Protein AF-U4QP88-F1 (afdb_monomer_lite)

Structure (mmCIF, N/CA/C/O backbone):
data_AF-U4QP88-F1
#
_entry.id   AF-U4QP88-F1
#
loop_
_atom_site.group_PDB
_atom_site.id
_atom_site.type_symbol
_atom_site.label_atom_id
_atom_site.label_alt_id
_atom_site.label_comp_id
_atom_site.label_asym_id
_atom_site.label_entity_id
_atom_site.label_seq_id
_atom_site.pdbx_PDB_ins_code
_atom_site.Cartn_x
_atom_site.Cartn_y
_atom_site.Cartn_z
_atom_site.occupancy
_atom_site.B_iso_or_equiv
_atom_site.auth_seq_id
_atom_site.auth_comp_id
_atom_site.auth_asym_id
_atom_site.auth_atom_id
_atom_site.pdbx_PDB_model_num
ATOM 1 N N . MET A 1 1 ? 24.314 7.559 -10.316 1.00 40.22 1 MET A N 1
ATOM 2 C CA . MET A 1 1 ? 22.876 7.275 -10.114 1.00 40.22 1 MET A CA 1
ATOM 3 C C . MET A 1 1 ? 22.693 6.923 -8.648 1.00 40.22 1 MET A C 1
ATOM 5 O O . MET A 1 1 ? 23.458 6.079 -8.193 1.00 40.22 1 MET A O 1
ATOM 9 N N . PRO A 1 2 ? 21.808 7.584 -7.883 1.00 53.19 2 PRO A N 1
ATOM 10 C CA . PRO A 1 2 ? 21.588 7.199 -6.493 1.00 53.19 2 PRO A CA 1
ATOM 11 C C . PRO A 1 2 ? 21.081 5.755 -6.448 1.00 53.19 2 PRO A C 1
ATOM 13 O O . PRO A 1 2 ? 20.187 5.377 -7.207 1.00 53.19 2 PRO A O 1
ATOM 16 N N . VAL A 1 3 ? 21.699 4.943 -5.595 1.00 57.94 3 VAL A N 1
ATOM 17 C CA . VAL A 1 3 ? 21.273 3.566 -5.345 1.00 57.94 3 VAL A CA 1
ATOM 18 C C . VAL A 1 3 ? 19.970 3.657 -4.558 1.00 57.94 3 VAL A C 1
ATOM 20 O O . VAL A 1 3 ? 19.948 4.234 -3.472 1.00 57.94 3 VAL A O 1
ATOM 23 N N . LEU A 1 4 ? 18.870 3.158 -5.123 1.00 61.69 4 LEU A N 1
ATOM 24 C CA . LEU A 1 4 ? 17.607 3.089 -4.395 1.00 61.69 4 LEU A CA 1
ATOM 25 C C . LEU A 1 4 ? 17.790 2.135 -3.203 1.00 61.69 4 LEU A C 1
ATOM 27 O O . LEU A 1 4 ? 18.316 1.034 -3.403 1.00 61.69 4 LEU A O 1
ATOM 31 N N . PRO A 1 5 ? 17.390 2.524 -1.978 1.00 66.81 5 PRO A N 1
ATOM 32 C CA . PRO A 1 5 ? 17.413 1.611 -0.843 1.00 66.81 5 PRO A CA 1
ATOM 33 C C . PRO A 1 5 ? 16.538 0.380 -1.136 1.00 66.81 5 PRO A C 1
ATOM 35 O O . PRO A 1 5 ? 15.612 0.461 -1.953 1.00 66.81 5 PRO A O 1
ATOM 38 N N . PRO A 1 6 ? 16.816 -0.769 -0.492 1.00 77.94 6 PRO A N 1
ATOM 39 C CA . PRO A 1 6 ? 16.028 -1.978 -0.694 1.00 77.94 6 PRO A CA 1
ATOM 40 C C . PRO A 1 6 ? 14.553 -1.697 -0.399 1.00 77.94 6 PRO A C 1
ATOM 42 O O . PRO A 1 6 ? 14.206 -1.143 0.646 1.00 77.94 6 PRO A O 1
ATOM 45 N N . LEU A 1 7 ? 13.686 -2.057 -1.345 1.00 86.25 7 LEU A N 1
ATOM 46 C CA . LEU A 1 7 ? 12.264 -1.768 -1.235 1.00 86.25 7 LEU A CA 1
ATOM 47 C C . LEU A 1 7 ? 11.619 -2.654 -0.160 1.00 86.25 7 LEU A C 1
ATOM 49 O O . LEU A 1 7 ? 11.874 -3.858 -0.128 1.00 86.25 7 LEU A O 1
ATOM 53 N N . PRO A 1 8 ? 10.716 -2.100 0.668 1.00 89.94 8 PRO A N 1
ATOM 54 C CA . PRO A 1 8 ? 10.001 -2.853 1.704 1.00 89.94 8 PRO A CA 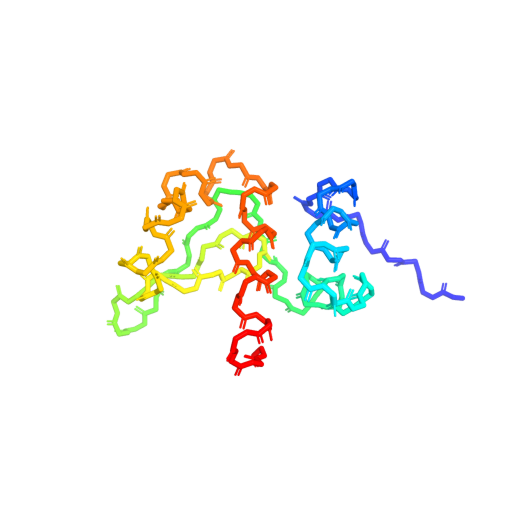1
ATOM 55 C C . PRO A 1 8 ? 8.933 -3.810 1.140 1.00 89.94 8 PRO A C 1
ATOM 57 O O . PRO A 1 8 ? 8.186 -4.426 1.899 1.00 89.94 8 PRO A O 1
ATOM 60 N N . VAL A 1 9 ? 8.811 -3.903 -0.187 1.00 93.25 9 VAL A N 1
ATOM 61 C CA . VAL A 1 9 ? 7.781 -4.654 -0.912 1.00 93.25 9 VAL A CA 1
ATOM 62 C C . VAL A 1 9 ? 8.415 -5.384 -2.105 1.00 93.25 9 VAL A C 1
ATOM 64 O O . VAL A 1 9 ? 9.365 -4.866 -2.702 1.00 93.25 9 VAL A O 1
ATOM 67 N N . PRO A 1 10 ? 7.887 -6.548 -2.523 1.00 94.75 10 PRO A N 1
ATOM 68 C CA . PRO A 1 10 ? 8.355 -7.219 -3.730 1.00 94.75 10 PRO A CA 1
ATOM 69 C C . PRO A 1 10 ? 8.146 -6.367 -4.989 1.00 94.75 10 PRO A C 1
ATOM 71 O O . PRO A 1 10 ? 7.051 -5.861 -5.245 1.00 94.75 10 PRO A O 1
ATOM 74 N N . VAL A 1 11 ? 9.176 -6.281 -5.835 1.00 94.00 11 VAL A N 1
ATOM 75 C CA . VAL A 1 11 ? 9.148 -5.512 -7.096 1.00 94.00 11 VAL A CA 1
ATOM 76 C C . VAL A 1 11 ? 8.026 -5.981 -8.028 1.00 94.00 11 VAL A C 1
ATOM 78 O O . VAL A 1 11 ? 7.366 -5.159 -8.662 1.00 94.00 11 VAL A O 1
ATOM 81 N N . ALA A 1 12 ? 7.744 -7.287 -8.068 1.00 95.56 12 ALA A N 1
ATOM 82 C CA . ALA A 1 12 ? 6.652 -7.844 -8.865 1.00 95.56 12 ALA A CA 1
ATOM 83 C C . ALA A 1 12 ? 5.289 -7.2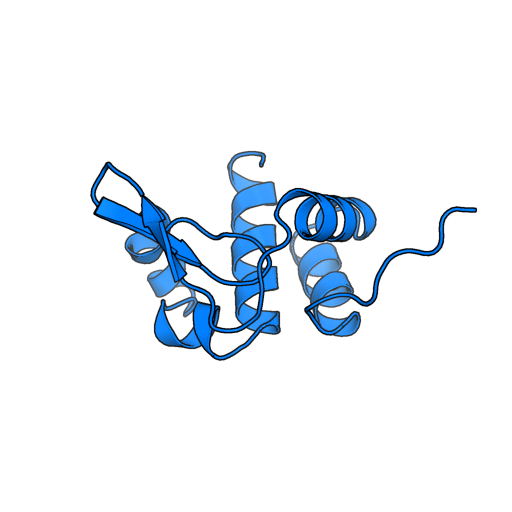20 -8.514 1.00 95.56 12 ALA A C 1
ATOM 85 O O . ALA A 1 12 ? 4.493 -6.939 -9.406 1.00 95.56 12 ALA A O 1
ATOM 86 N N . CYS A 1 13 ? 5.043 -6.933 -7.235 1.00 95.88 13 CYS A N 1
ATOM 87 C CA . CYS A 1 13 ? 3.781 -6.358 -6.778 1.00 95.88 13 CYS A CA 1
ATOM 88 C C . CYS A 1 13 ? 3.626 -4.899 -7.213 1.00 95.88 13 CYS A C 1
ATOM 90 O O . CYS A 1 13 ? 2.533 -4.484 -7.593 1.00 95.88 13 CYS A O 1
ATOM 92 N N . ILE A 1 14 ? 4.733 -4.152 -7.260 1.00 96.19 14 ILE A N 1
ATOM 93 C CA . ILE A 1 14 ? 4.769 -2.803 -7.834 1.00 96.19 14 ILE A CA 1
ATOM 94 C C . ILE A 1 14 ? 4.402 -2.850 -9.316 1.00 96.19 14 ILE A C 1
ATOM 96 O O . ILE A 1 14 ? 3.510 -2.121 -9.739 1.00 96.19 14 ILE A O 1
ATOM 100 N N . TRP A 1 15 ? 5.046 -3.718 -10.100 1.00 96.62 15 TRP A N 1
ATOM 101 C CA . TRP A 1 15 ? 4.780 -3.822 -11.539 1.00 96.62 15 TRP A CA 1
ATOM 102 C C . TRP A 1 15 ? 3.352 -4.269 -11.847 1.00 96.62 15 TRP A C 1
ATOM 104 O O . TRP A 1 15 ? 2.707 -3.678 -12.711 1.00 96.62 15 TRP A O 1
ATOM 114 N N . GLN A 1 16 ? 2.835 -5.268 -11.127 1.00 97.38 16 GLN A N 1
ATOM 115 C CA . GLN A 1 16 ? 1.468 -5.754 -11.322 1.00 97.38 16 GLN A CA 1
ATOM 116 C C . GLN A 1 16 ? 0.430 -4.678 -10.986 1.00 97.38 16 GLN A C 1
ATOM 118 O O . GLN A 1 16 ? -0.454 -4.404 -11.799 1.00 97.38 16 GLN A O 1
ATOM 123 N N . ALA A 1 17 ? 0.561 -4.020 -9.830 1.00 96.38 17 ALA A N 1
ATOM 124 C CA . ALA A 1 17 ? -0.359 -2.960 -9.429 1.00 96.38 17 ALA A CA 1
ATOM 125 C C . ALA A 1 17 ? -0.261 -1.742 -10.366 1.00 96.38 17 ALA A C 1
ATOM 127 O O . ALA A 1 17 ? -1.283 -1.198 -10.787 1.00 96.38 17 ALA A O 1
ATOM 128 N N . ALA A 1 18 ? 0.956 -1.338 -10.742 1.00 96.50 18 ALA A N 1
ATOM 129 C CA . ALA A 1 18 ? 1.193 -0.257 -11.695 1.00 96.50 18 ALA A CA 1
ATOM 130 C C . ALA A 1 18 ? 0.555 -0.548 -13.060 1.00 96.50 18 ALA A C 1
ATOM 132 O O . ALA A 1 18 ? -0.153 0.304 -13.598 1.00 96.50 18 ALA A O 1
ATOM 133 N N . GLY A 1 19 ? 0.745 -1.761 -13.588 1.00 97.06 19 GLY A N 1
ATOM 134 C CA . GLY A 1 19 ? 0.141 -2.201 -14.844 1.00 97.06 19 GLY A CA 1
ATOM 135 C C . GLY A 1 19 ? -1.386 -2.195 -14.784 1.00 97.06 19 GLY A C 1
ATOM 136 O O . GLY A 1 19 ? -2.035 -1.615 -15.656 1.00 97.06 19 GLY A O 1
ATOM 137 N N . TYR A 1 20 ? -1.964 -2.755 -13.718 1.00 95.94 20 TYR A N 1
ATOM 138 C CA . TYR A 1 20 ? -3.415 -2.815 -13.538 1.00 95.94 20 TYR A CA 1
ATOM 139 C C . TYR A 1 20 ? -4.056 -1.422 -13.448 1.00 95.94 20 TYR A C 1
ATOM 141 O O . TYR A 1 20 ? -5.036 -1.131 -14.135 1.00 95.94 20 TYR A O 1
ATOM 149 N N . TYR A 1 21 ? -3.486 -0.527 -12.636 1.00 94.69 21 TYR A N 1
ATOM 150 C CA . TYR A 1 21 ? -4.024 0.822 -12.428 1.00 94.69 21 TYR A CA 1
ATOM 151 C C . TYR A 1 21 ? -3.530 1.860 -13.448 1.00 94.69 21 TYR A C 1
ATOM 153 O O . TYR A 1 21 ? -3.918 3.030 -13.360 1.00 94.69 21 TYR A O 1
ATOM 161 N N . ARG A 1 22 ? -2.716 1.448 -14.431 1.00 95.12 22 ARG A N 1
ATOM 162 C CA . ARG A 1 22 ? -2.073 2.319 -15.432 1.00 95.12 22 ARG A CA 1
ATOM 163 C C . ARG A 1 22 ? -1.320 3.486 -14.782 1.00 95.12 22 ARG A C 1
ATOM 165 O O . ARG A 1 22 ? -1.510 4.647 -15.149 1.00 95.12 22 ARG A O 1
ATOM 172 N N . LEU A 1 23 ? -0.504 3.171 -13.780 1.00 94.25 23 LEU A N 1
ATOM 173 C CA . LEU A 1 23 ? 0.380 4.111 -13.092 1.00 94.25 23 LEU A CA 1
ATOM 174 C C . LEU A 1 23 ? 1.835 3.867 -13.516 1.00 94.25 23 LEU A C 1
ATOM 176 O O . LEU A 1 23 ? 2.201 2.722 -13.776 1.00 94.25 23 LEU A O 1
ATOM 180 N N . PRO A 1 24 ? 2.699 4.895 -13.542 1.00 94.75 24 PRO A N 1
ATOM 181 C CA . PRO A 1 24 ?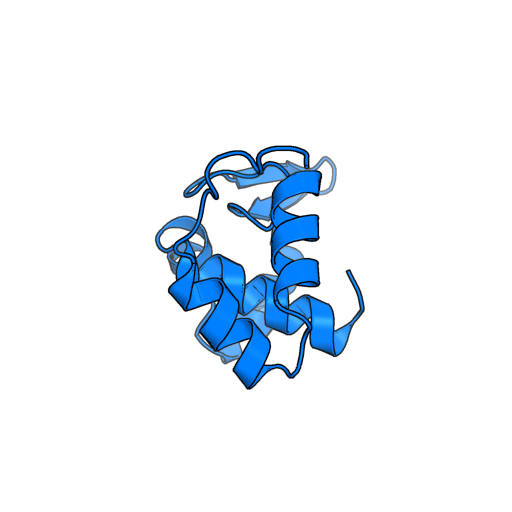 4.133 4.682 -13.695 1.00 94.75 24 PRO A CA 1
ATOM 182 C C . PRO A 1 24 ? 4.682 3.892 -12.490 1.00 94.75 24 PRO A C 1
ATOM 184 O O . PRO A 1 24 ? 4.503 4.346 -11.357 1.00 94.75 24 PRO A O 1
ATOM 187 N N . PRO A 1 25 ? 5.391 2.761 -12.676 1.00 94.12 25 PRO A N 1
ATOM 188 C CA . PRO A 1 25 ? 5.976 2.000 -11.565 1.00 94.12 25 PRO A CA 1
ATOM 189 C C . PRO A 1 25 ? 6.913 2.846 -10.694 1.00 94.12 25 PRO A C 1
ATOM 191 O O . PRO A 1 25 ? 6.898 2.739 -9.471 1.00 94.12 25 PRO A O 1
ATOM 194 N N . LEU A 1 26 ? 7.669 3.755 -11.320 1.00 92.19 26 LEU A N 1
ATOM 195 C CA . LEU A 1 26 ? 8.552 4.686 -10.616 1.00 92.19 26 LEU A CA 1
ATOM 196 C C . LEU A 1 26 ? 7.799 5.655 -9.698 1.00 92.19 26 LEU A C 1
ATOM 198 O O . LEU A 1 26 ? 8.364 6.087 -8.701 1.00 92.19 26 LEU A O 1
ATOM 202 N N . ALA A 1 27 ? 6.530 5.964 -9.980 1.00 92.44 27 ALA A N 1
ATOM 203 C CA . ALA A 1 27 ? 5.726 6.771 -9.068 1.00 92.44 27 ALA A CA 1
ATOM 204 C C . ALA A 1 27 ? 5.469 6.010 -7.758 1.00 92.44 27 ALA A C 1
ATOM 206 O O . ALA A 1 27 ? 5.659 6.572 -6.685 1.00 92.44 27 ALA A O 1
ATOM 207 N N . LEU A 1 28 ? 5.115 4.720 -7.839 1.00 93.81 28 LEU A N 1
ATOM 208 C CA . LEU A 1 28 ? 4.922 3.866 -6.659 1.00 93.81 28 LEU A CA 1
ATOM 209 C C . LEU A 1 28 ? 6.222 3.701 -5.861 1.00 93.81 28 LEU A C 1
ATOM 211 O O . LEU A 1 28 ? 6.198 3.790 -4.637 1.00 93.81 28 LEU A O 1
ATOM 215 N N . VAL A 1 29 ? 7.353 3.519 -6.550 1.00 93.44 29 VAL A N 1
ATOM 216 C CA . VAL A 1 29 ? 8.686 3.486 -5.922 1.00 93.44 29 VAL A CA 1
ATOM 217 C C . VAL A 1 29 ? 8.995 4.803 -5.208 1.00 93.44 29 VAL A C 1
ATOM 219 O O . VAL A 1 29 ? 9.460 4.781 -4.073 1.00 93.44 29 VAL A O 1
ATOM 222 N N . GLY A 1 30 ? 8.706 5.943 -5.843 1.00 91.50 30 GLY A N 1
ATOM 223 C CA . GLY A 1 30 ? 8.903 7.261 -5.241 1.00 91.50 30 GLY A CA 1
ATOM 224 C C . GLY A 1 30 ? 8.102 7.437 -3.953 1.00 91.50 30 GLY A C 1
ATOM 225 O O . GLY A 1 30 ? 8.647 7.892 -2.955 1.00 91.50 30 GLY A O 1
ATOM 226 N N . ILE A 1 31 ? 6.841 7.001 -3.944 1.00 90.81 31 ILE A N 1
ATOM 227 C CA . ILE A 1 31 ? 5.985 7.061 -2.751 1.00 90.81 31 ILE A CA 1
ATOM 228 C C . ILE A 1 31 ? 6.525 6.169 -1.642 1.00 90.81 31 ILE A C 1
ATOM 230 O O . ILE A 1 31 ? 6.662 6.630 -0.520 1.00 90.81 31 ILE A O 1
ATOM 234 N N . LEU A 1 32 ? 6.901 4.925 -1.949 1.00 92.69 32 LEU A N 1
ATOM 235 C CA . LEU A 1 32 ? 7.520 4.029 -0.965 1.00 92.69 32 LEU A CA 1
ATOM 236 C C . LEU A 1 32 ? 8.778 4.651 -0.335 1.00 92.69 32 LEU A C 1
ATOM 238 O O . LEU A 1 32 ? 9.019 4.471 0.856 1.00 92.69 32 LEU A O 1
ATOM 242 N N . GLY A 1 33 ? 9.560 5.393 -1.125 1.00 90.69 33 GLY A N 1
ATOM 243 C CA . GLY A 1 33 ? 10.734 6.118 -0.643 1.00 90.69 33 GLY A CA 1
ATOM 244 C C . GLY A 1 33 ? 10.405 7.319 0.248 1.00 90.69 33 GLY A C 1
ATOM 245 O O . GLY A 1 33 ? 11.116 7.547 1.221 1.00 90.69 33 GLY A O 1
ATOM 246 N N . VAL A 1 34 ? 9.345 8.072 -0.066 1.00 90.06 34 VAL A N 1
ATOM 247 C CA . VAL A 1 34 ? 8.904 9.238 0.724 1.00 90.06 34 VAL A CA 1
ATOM 248 C C . VAL A 1 34 ? 8.230 8.810 2.027 1.00 90.06 34 VAL A C 1
ATOM 250 O O . VAL A 1 34 ? 8.533 9.369 3.076 1.00 90.06 34 VAL A O 1
ATOM 253 N N . GLU A 1 35 ? 7.343 7.818 1.966 1.00 90.25 35 GLU A N 1
ATOM 254 C CA . GLU A 1 35 ? 6.580 7.338 3.124 1.00 90.25 35 GLU A CA 1
ATOM 255 C C . GLU A 1 35 ? 7.467 6.581 4.120 1.00 90.25 35 GLU A C 1
ATOM 257 O O . GLU A 1 35 ? 7.256 6.648 5.328 1.00 90.25 35 GLU A O 1
ATOM 262 N N . GLY A 1 36 ? 8.459 5.825 3.631 1.00 88.81 36 GLY A N 1
ATOM 263 C CA . GLY A 1 36 ? 9.408 5.104 4.488 1.00 88.81 36 GLY A CA 1
ATOM 264 C C . GLY A 1 36 ? 8.769 4.043 5.397 1.00 88.81 36 GLY A C 1
ATOM 265 O O . GLY A 1 36 ? 9.400 3.585 6.355 1.00 88.81 36 GLY A O 1
ATOM 266 N N . GLY A 1 37 ? 7.525 3.652 5.109 1.00 91.44 37 GLY A N 1
ATOM 267 C CA . GLY A 1 37 ? 6.775 2.681 5.890 1.00 91.44 37 GLY A CA 1
ATOM 268 C C . GLY A 1 37 ? 7.352 1.266 5.795 1.00 91.44 37 GLY A C 1
ATOM 269 O O . GLY A 1 37 ? 8.059 0.906 4.849 1.00 91.44 37 GLY A O 1
ATOM 270 N N . ARG A 1 38 ? 7.003 0.413 6.761 1.00 93.50 38 ARG A N 1
ATOM 271 C CA . ARG A 1 38 ? 7.463 -0.985 6.839 1.00 93.50 38 ARG A CA 1
ATOM 272 C C . ARG A 1 38 ? 6.294 -1.974 6.825 1.00 93.50 38 ARG A C 1
ATOM 274 O O . ARG A 1 38 ? 5.206 -1.631 7.287 1.00 93.50 38 ARG A O 1
ATOM 281 N N . PRO A 1 39 ? 6.487 -3.217 6.343 1.00 94.06 39 PRO A N 1
ATOM 282 C CA . PRO A 1 39 ? 5.491 -4.278 6.492 1.00 94.06 39 PRO A CA 1
ATOM 283 C C . PRO A 1 39 ? 5.060 -4.446 7.952 1.00 94.06 39 PRO A C 1
ATOM 285 O O . PRO A 1 39 ? 5.894 -4.389 8.853 1.00 94.06 39 PRO A O 1
ATOM 288 N N . GLY A 1 40 ? 3.758 -4.612 8.190 1.00 93.88 40 GLY A N 1
ATOM 289 C CA . GLY A 1 40 ? 3.190 -4.728 9.537 1.00 93.88 40 GLY A CA 1
ATOM 290 C C . GLY A 1 40 ? 3.123 -3.432 10.355 1.00 93.88 40 GLY A C 1
ATOM 291 O O . GLY A 1 40 ? 2.535 -3.443 11.434 1.00 93.88 40 GLY A O 1
ATOM 292 N N . GLN A 1 41 ? 3.671 -2.312 9.873 1.00 96.25 41 GLN A N 1
ATOM 293 C CA . GLN A 1 41 ? 3.633 -1.044 10.603 1.00 96.25 41 GLN A CA 1
ATOM 294 C C . GLN A 1 41 ? 2.227 -0.437 10.599 1.00 96.25 41 GLN A C 1
ATOM 296 O O . GLN A 1 41 ? 1.601 -0.323 9.550 1.00 96.25 41 GLN A O 1
ATOM 301 N N . ALA A 1 42 ? 1.763 0.020 11.758 1.00 97.12 42 ALA A N 1
ATOM 302 C CA . ALA A 1 42 ? 0.588 0.873 11.887 1.00 97.12 42 ALA A CA 1
ATOM 303 C C . ALA A 1 42 ? 0.972 2.090 12.735 1.00 97.12 42 ALA A C 1
ATOM 305 O O . ALA A 1 42 ? 1.356 1.936 13.895 1.00 97.12 42 ALA A O 1
ATOM 306 N N . VAL A 1 43 ? 0.922 3.285 12.147 1.00 96.69 43 VAL A N 1
ATOM 307 C CA . VAL A 1 43 ? 1.243 4.545 12.834 1.00 96.69 43 VAL A CA 1
ATOM 308 C C . VAL A 1 43 ? -0.055 5.247 13.182 1.00 96.69 43 VAL A C 1
ATOM 310 O O . VAL A 1 43 ? -0.851 5.524 12.295 1.00 96.69 43 VAL A O 1
ATOM 313 N N . ARG A 1 44 ? -0.297 5.518 14.465 1.00 96.69 44 ARG A N 1
ATOM 314 C CA . ARG A 1 44 ? -1.536 6.160 14.912 1.00 96.69 44 ARG A CA 1
ATOM 315 C C . ARG A 1 44 ? -1.439 7.679 14.803 1.00 96.69 44 ARG A C 1
ATOM 317 O O . ARG A 1 44 ? -0.507 8.279 15.330 1.00 96.69 44 ARG A O 1
ATOM 324 N N . ASN A 1 45 ? -2.446 8.280 14.185 1.00 94.88 45 ASN A N 1
ATOM 325 C CA . ASN A 1 45 ? -2.588 9.720 14.024 1.00 94.88 45 ASN A CA 1
ATOM 326 C C . ASN A 1 45 ? -3.371 10.340 15.186 1.00 94.88 45 ASN A C 1
ATOM 328 O O . ASN A 1 45 ? -4.122 9.668 15.900 1.00 94.88 45 ASN A O 1
ATOM 332 N N . THR A 1 46 ? -3.221 11.653 15.359 1.00 94.69 46 THR A N 1
ATOM 333 C CA . THR A 1 46 ? -3.892 12.433 16.416 1.00 94.69 46 THR A CA 1
ATOM 334 C C . THR A 1 46 ? -5.416 12.396 16.310 1.00 94.69 46 THR A C 1
ATOM 336 O O . THR A 1 46 ? -6.107 12.455 17.321 1.00 94.69 46 THR A O 1
ATOM 339 N N . ASP A 1 47 ? -5.944 12.234 15.098 1.00 92.50 47 ASP A N 1
ATOM 340 C CA . ASP A 1 47 ? -7.376 12.121 14.816 1.00 92.50 47 ASP A CA 1
ATOM 341 C C . ASP A 1 47 ? -7.949 10.702 15.007 1.00 92.50 47 ASP A C 1
ATOM 343 O O . ASP A 1 47 ? -9.113 10.451 14.691 1.00 92.50 47 ASP A O 1
ATOM 347 N N . GLY A 1 48 ? -7.134 9.763 15.501 1.00 92.94 48 GLY A N 1
ATOM 348 C CA . GLY A 1 48 ? -7.519 8.374 15.744 1.00 92.94 48 GLY A CA 1
ATOM 349 C C . GLY A 1 48 ? -7.449 7.455 14.521 1.00 92.94 48 GLY A C 1
ATOM 350 O O . GLY A 1 48 ? -7.671 6.254 14.677 1.00 92.94 48 GLY A O 1
ATOM 351 N N . SER A 1 49 ? -7.124 7.972 13.330 1.00 95.75 49 SER A N 1
ATOM 352 C CA . SER A 1 49 ? -6.795 7.132 12.171 1.00 95.75 49 SER A CA 1
ATOM 353 C C . SER A 1 49 ? -5.408 6.494 12.314 1.00 95.75 49 SER A C 1
ATOM 355 O O . SER A 1 49 ? -4.644 6.819 13.222 1.00 95.75 49 SER A O 1
ATOM 357 N N . GLU A 1 50 ? -5.087 5.551 11.434 1.00 96.81 50 GLU A N 1
ATOM 358 C CA . GLU A 1 50 ? -3.785 4.887 11.402 1.00 96.81 50 GLU A CA 1
ATOM 359 C C . GLU A 1 50 ? -3.263 4.820 9.972 1.00 96.81 50 GLU A C 1
ATOM 361 O O . GLU A 1 50 ? -4.031 4.479 9.076 1.00 96.81 50 GLU A O 1
ATOM 366 N N . ASP A 1 51 ? -1.973 5.051 9.763 1.00 96.81 51 ASP A N 1
ATOM 367 C CA . ASP A 1 51 ? -1.311 4.844 8.479 1.00 96.81 51 ASP A CA 1
ATOM 368 C C . ASP A 1 51 ? -0.633 3.473 8.444 1.00 96.81 51 ASP A C 1
ATOM 370 O O . ASP A 1 51 ? 0.151 3.102 9.324 1.00 96.81 51 ASP A O 1
ATOM 374 N N . LEU A 1 52 ? -1.014 2.674 7.445 1.00 96.69 52 LEU A N 1
ATOM 375 C CA . LEU A 1 52 ? -0.772 1.237 7.424 1.00 96.69 52 LEU A CA 1
ATOM 376 C C . LEU A 1 52 ? 0.282 0.851 6.382 1.00 96.69 52 LEU A C 1
ATOM 378 O O . LEU A 1 52 ? 0.112 1.070 5.179 1.00 96.69 52 LEU A O 1
ATOM 382 N N . GLY A 1 53 ? 1.317 0.162 6.848 1.00 95.88 53 GLY A N 1
ATOM 383 C CA . GLY A 1 53 ? 2.319 -0.543 6.063 1.00 95.88 53 GLY A CA 1
ATOM 384 C C . GLY A 1 53 ? 3.208 0.345 5.180 1.00 95.88 53 GLY A C 1
ATOM 385 O O . GLY A 1 53 ? 3.300 1.554 5.399 1.00 95.88 53 GLY A O 1
ATOM 386 N N . PRO A 1 54 ? 3.875 -0.247 4.173 1.00 95.31 54 PRO A N 1
ATOM 387 C CA . PRO A 1 54 ? 4.873 0.434 3.347 1.00 95.31 54 PRO A CA 1
ATOM 388 C C . PRO A 1 54 ? 4.414 1.708 2.635 1.00 95.31 54 PRO A C 1
ATOM 390 O O . PRO A 1 54 ? 5.178 2.661 2.544 1.00 95.31 54 PRO A O 1
ATOM 393 N N . MET A 1 55 ? 3.177 1.735 2.139 1.00 94.94 55 MET A N 1
ATOM 394 C CA . MET A 1 55 ? 2.595 2.895 1.456 1.00 94.94 55 MET A CA 1
ATOM 395 C C . MET A 1 55 ? 1.773 3.797 2.385 1.00 94.94 55 MET A C 1
ATOM 397 O O . MET A 1 55 ? 1.012 4.620 1.880 1.00 94.94 55 MET A O 1
ATOM 401 N N . GLN A 1 56 ? 1.865 3.596 3.709 1.00 95.81 56 GLN A N 1
ATOM 402 C CA . GLN A 1 56 ? 1.192 4.410 4.732 1.00 95.81 56 GLN A CA 1
ATOM 403 C C . GLN A 1 56 ? -0.294 4.654 4.403 1.00 95.81 56 GLN A C 1
ATOM 405 O O . GLN A 1 56 ? -0.804 5.771 4.347 1.00 95.81 56 GLN A O 1
ATOM 410 N N . ILE A 1 57 ? -1.022 3.566 4.131 1.00 95.50 57 ILE A N 1
ATOM 411 C CA . ILE A 1 57 ? -2.433 3.641 3.745 1.00 95.50 57 ILE A CA 1
ATOM 412 C C . ILE A 1 57 ? -3.272 4.027 4.955 1.00 9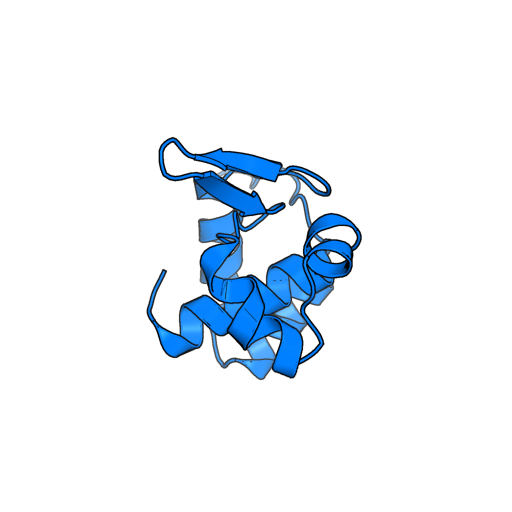5.50 57 ILE A C 1
ATOM 414 O O . ILE A 1 57 ? -3.436 3.221 5.868 1.00 95.50 57 ILE A O 1
ATOM 418 N N . ASN A 1 58 ? -3.856 5.221 4.930 1.00 95.38 58 ASN A N 1
ATOM 419 C CA . ASN A 1 58 ? -4.698 5.677 6.026 1.00 95.38 58 ASN A CA 1
ATOM 420 C C . ASN A 1 58 ? -5.945 4.791 6.226 1.00 95.38 58 ASN A C 1
ATOM 422 O O . ASN A 1 58 ? -6.686 4.482 5.283 1.00 95.38 58 ASN A O 1
ATOM 426 N N . SER A 1 59 ? -6.224 4.433 7.478 1.00 95.94 59 SER A N 1
ATOM 427 C CA . SER A 1 59 ? -7.286 3.514 7.887 1.00 95.94 59 SER A CA 1
ATOM 428 C C . SER A 1 59 ? -8.697 4.022 7.569 1.00 95.94 59 SER A C 1
ATOM 430 O O . SER A 1 59 ? -9.626 3.220 7.455 1.00 95.94 59 SER A O 1
ATOM 432 N N . ARG A 1 60 ? -8.869 5.325 7.303 1.00 95.12 60 ARG A N 1
ATOM 433 C CA . ARG A 1 60 ? -10.135 5.909 6.817 1.00 95.12 60 ARG A CA 1
ATOM 434 C C . ARG A 1 60 ? -10.601 5.324 5.489 1.00 95.12 60 ARG A C 1
ATOM 436 O O . ARG A 1 60 ? -11.792 5.361 5.192 1.00 95.12 60 ARG A O 1
ATOM 443 N N . TRP A 1 61 ? -9.689 4.771 4.692 1.00 93.75 61 TRP A N 1
ATOM 444 C CA . TRP A 1 61 ? -10.030 4.149 3.413 1.00 93.75 61 TRP A CA 1
ATOM 445 C C . TRP A 1 61 ? -10.516 2.706 3.552 1.00 93.75 61 TRP A C 1
ATOM 447 O O . TRP A 1 61 ? -11.111 2.177 2.611 1.00 93.75 61 TRP A O 1
ATOM 457 N N . LEU A 1 62 ? -10.334 2.071 4.716 1.00 94.62 62 LEU A N 1
ATOM 458 C CA . LEU A 1 62 ? -10.696 0.670 4.936 1.00 94.62 62 LEU A CA 1
ATOM 459 C C . LEU A 1 62 ? -12.164 0.335 4.632 1.00 94.62 62 LEU A C 1
ATOM 461 O O . LEU A 1 62 ? -12.378 -0.715 4.024 1.00 94.62 62 LEU A O 1
ATOM 465 N N . PRO A 1 63 ? -13.177 1.168 4.955 1.00 94.62 63 PRO A N 1
ATOM 466 C CA . PRO A 1 63 ? -14.569 0.856 4.618 1.00 94.62 63 PRO A CA 1
ATOM 467 C C . PRO A 1 63 ? -14.817 0.706 3.110 1.00 94.62 63 PRO A C 1
ATOM 469 O O . PRO A 1 63 ? -15.680 -0.065 2.688 1.00 94.62 63 PRO A O 1
ATOM 472 N N . LEU A 1 64 ? -14.054 1.427 2.284 1.00 93.12 64 LEU A N 1
ATOM 473 C CA . LEU A 1 64 ? -14.147 1.351 0.828 1.00 93.12 64 LEU A CA 1
ATOM 474 C C . LEU A 1 64 ? -13.231 0.259 0.262 1.00 93.12 64 LEU A C 1
ATOM 476 O O . LEU A 1 64 ? -13.667 -0.534 -0.568 1.00 93.12 64 LEU A O 1
ATOM 480 N N . LEU A 1 65 ? -11.991 0.181 0.746 1.00 93.25 65 LEU A N 1
ATOM 481 C CA . LEU A 1 65 ? -10.993 -0.813 0.342 1.00 93.25 65 LEU A CA 1
ATOM 482 C C . LEU A 1 65 ? -11.439 -2.250 0.651 1.00 93.25 65 LEU A C 1
ATOM 484 O O . LEU A 1 65 ? -11.239 -3.151 -0.165 1.00 93.25 65 LEU A O 1
ATOM 488 N N . SER A 1 66 ? -12.134 -2.462 1.770 1.00 93.81 66 SER A N 1
ATOM 489 C CA . SER A 1 66 ? -12.627 -3.788 2.165 1.00 93.81 66 SER A CA 1
ATOM 490 C C . SER A 1 66 ? -13.631 -4.369 1.166 1.0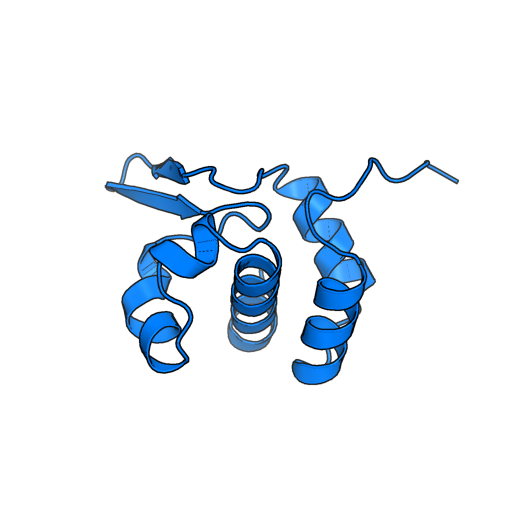0 93.81 66 SER A C 1
ATOM 492 O O . SER A 1 66 ? -13.688 -5.586 1.016 1.00 93.81 66 SER A O 1
ATOM 494 N N . ARG A 1 67 ? -14.354 -3.527 0.409 1.00 93.31 67 ARG A N 1
ATOM 495 C CA . ARG A 1 67 ? -15.255 -3.977 -0.674 1.00 93.31 67 ARG A CA 1
ATOM 496 C C . ARG A 1 67 ? -14.507 -4.644 -1.830 1.00 93.31 67 ARG A C 1
ATOM 498 O O . ARG A 1 67 ? -15.098 -5.415 -2.573 1.00 93.31 67 ARG A O 1
ATOM 505 N N . TYR A 1 68 ? -13.214 -4.360 -1.961 1.00 90.00 68 TYR A N 1
ATOM 506 C CA . TYR A 1 68 ? -12.310 -4.960 -2.942 1.00 90.00 68 TYR A CA 1
ATOM 507 C C . TYR A 1 68 ? -11.396 -6.022 -2.309 1.00 90.00 68 TYR A C 1
ATOM 509 O O . TYR A 1 68 ? -10.389 -6.407 -2.896 1.00 90.00 68 TYR A O 1
ATOM 517 N N . GLY A 1 69 ? -11.702 -6.473 -1.087 1.00 91.31 69 GLY A N 1
ATOM 518 C CA . GLY A 1 69 ? -10.903 -7.464 -0.364 1.00 91.31 69 GLY A CA 1
ATOM 519 C C . GLY A 1 69 ? -9.617 -6.921 0.270 1.00 91.31 69 GLY A C 1
ATOM 520 O O . GLY A 1 69 ? -8.857 -7.705 0.840 1.00 91.31 69 GLY A O 1
ATOM 521 N N . LEU A 1 70 ? -9.384 -5.604 0.224 1.00 93.94 70 LEU A N 1
ATOM 522 C CA . LEU A 1 70 ? -8.216 -4.923 0.793 1.00 93.94 70 LEU A CA 1
ATOM 523 C C . LEU A 1 70 ? -8.497 -4.528 2.257 1.00 93.94 70 LEU A C 1
ATOM 525 O O . LEU A 1 70 ? -8.763 -3.374 2.584 1.00 93.94 70 LEU A O 1
ATOM 529 N N . THR A 1 71 ? -8.510 -5.528 3.138 1.00 95.75 71 THR A N 1
ATOM 530 C CA . THR A 1 71 ? -8.791 -5.356 4.580 1.00 95.75 71 THR A CA 1
ATOM 531 C C . THR A 1 71 ? -7.554 -4.918 5.371 1.00 95.75 71 THR A C 1
ATOM 533 O O . THR A 1 71 ? -6.430 -5.159 4.932 1.00 95.75 71 THR A O 1
ATOM 536 N N . ARG A 1 72 ? -7.736 -4.362 6.583 1.00 95.88 72 ARG A N 1
ATOM 537 C CA . ARG A 1 72 ? -6.629 -3.960 7.486 1.00 95.88 72 ARG A CA 1
ATOM 538 C C . ARG A 1 72 ? -5.628 -5.091 7.710 1.00 95.88 72 ARG A C 1
ATOM 540 O O . ARG A 1 72 ? -4.430 -4.883 7.564 1.00 95.88 72 ARG A O 1
ATOM 547 N N . ALA A 1 73 ? -6.129 -6.285 8.028 1.00 96.06 73 ALA A N 1
ATOM 548 C CA . ALA A 1 73 ? -5.295 -7.453 8.293 1.00 96.06 73 ALA A CA 1
ATOM 549 C C . ALA A 1 73 ? -4.417 -7.811 7.087 1.00 96.06 73 ALA A C 1
ATOM 551 O O . ALA A 1 73 ? -3.226 -8.050 7.250 1.00 96.06 73 ALA A O 1
ATOM 552 N N . LYS A 1 74 ? -4.975 -7.774 5.870 1.00 95.69 74 LYS A N 1
ATOM 553 C CA . LYS A 1 74 ? -4.206 -8.051 4.650 1.00 95.69 74 LYS A CA 1
ATOM 554 C C . LYS A 1 74 ? -3.245 -6.915 4.291 1.00 95.69 74 LYS A C 1
ATOM 556 O O . LYS A 1 74 ? -2.121 -7.188 3.908 1.00 95.69 74 LYS A O 1
ATOM 561 N N . ILE A 1 75 ? -3.647 -5.653 4.454 1.00 95.75 75 ILE A N 1
ATOM 562 C CA . ILE A 1 75 ? -2.791 -4.481 4.183 1.00 95.75 75 ILE A CA 1
ATOM 563 C C . ILE A 1 75 ? -1.557 -4.453 5.098 1.00 95.75 75 ILE A C 1
ATOM 565 O O . ILE A 1 75 ? -0.498 -3.990 4.676 1.00 95.75 75 ILE A O 1
ATOM 569 N N . LEU A 1 76 ? -1.687 -4.926 6.340 1.00 95.94 76 LEU A N 1
ATOM 570 C CA . LEU A 1 76 ? -0.570 -5.034 7.281 1.00 95.94 76 LEU A CA 1
ATOM 571 C C . LEU A 1 76 ? 0.235 -6.325 7.097 1.00 95.94 76 LEU A C 1
ATOM 573 O O . LEU A 1 76 ? 1.459 -6.285 7.186 1.00 95.94 76 LEU A O 1
ATOM 577 N N . GLY A 1 77 ? -0.443 -7.451 6.858 1.00 94.69 77 GLY A N 1
ATOM 578 C CA . GLY A 1 77 ? 0.175 -8.776 6.779 1.00 94.69 77 GLY A CA 1
ATOM 579 C C . GLY A 1 77 ? 0.804 -9.117 5.428 1.00 94.69 77 GLY A C 1
ATOM 580 O O . GLY A 1 77 ? 1.687 -9.967 5.378 1.00 94.69 77 GLY A O 1
ATOM 581 N N . ASP A 1 78 ? 0.382 -8.461 4.345 1.00 95.31 78 ASP A N 1
ATOM 582 C CA . ASP A 1 78 ? 0.904 -8.679 2.998 1.00 95.31 78 ASP A CA 1
ATOM 583 C C . ASP A 1 78 ? 1.367 -7.351 2.354 1.00 95.31 78 ASP A C 1
ATOM 585 O O . ASP A 1 78 ? 0.539 -6.502 1.989 1.00 95.31 78 ASP A O 1
ATOM 589 N N . PRO A 1 79 ? 2.689 -7.169 2.154 1.00 93.25 79 PRO A N 1
ATOM 590 C CA . PRO A 1 79 ? 3.251 -5.998 1.486 1.00 93.25 79 PRO A CA 1
ATOM 591 C C . PRO A 1 79 ? 2.679 -5.774 0.080 1.00 93.25 79 PRO A C 1
ATOM 593 O O . PRO A 1 79 ? 2.563 -4.632 -0.361 1.00 93.25 79 PRO A O 1
ATOM 596 N N . CYS A 1 80 ? 2.289 -6.835 -0.631 1.00 95.88 80 CYS A N 1
ATOM 597 C CA . CYS A 1 80 ? 1.707 -6.713 -1.962 1.00 95.88 80 CYS A CA 1
ATOM 598 C C . CYS A 1 80 ? 0.309 -6.110 -1.895 1.00 95.88 80 CYS A C 1
ATOM 600 O O . CYS A 1 80 ? 0.041 -5.120 -2.575 1.00 95.88 80 CYS A O 1
ATOM 602 N N . THR A 1 81 ? -0.559 -6.630 -1.025 1.00 96.19 81 THR A N 1
ATOM 603 C CA . THR A 1 81 ? -1.874 -6.031 -0.751 1.00 96.19 81 THR A CA 1
ATOM 604 C C . THR A 1 81 ? -1.756 -4.545 -0.394 1.00 96.19 81 THR A C 1
ATOM 606 O O . THR A 1 81 ? -2.557 -3.734 -0.866 1.00 96.19 81 THR A O 1
ATOM 609 N N . ASN A 1 82 ? -0.741 -4.164 0.388 1.00 96.88 82 ASN A N 1
ATOM 610 C CA . ASN A 1 82 ? -0.469 -2.763 0.706 1.00 96.88 82 ASN A CA 1
ATOM 611 C C . ASN A 1 82 ? -0.204 -1.917 -0.554 1.00 96.88 82 ASN A C 1
ATOM 613 O O . ASN A 1 82 ? -0.826 -0.869 -0.741 1.00 96.88 82 ASN A O 1
ATOM 617 N N . VAL A 1 83 ? 0.640 -2.418 -1.463 1.00 96.62 83 VAL A N 1
ATOM 618 C CA . VAL A 1 83 ? 0.933 -1.759 -2.745 1.00 96.62 83 VAL A CA 1
ATOM 619 C C . VAL A 1 83 ? -0.311 -1.624 -3.621 1.00 96.62 83 VAL A C 1
ATOM 621 O O . VAL A 1 83 ? -0.541 -0.572 -4.220 1.00 96.62 83 VAL A O 1
ATOM 624 N N . TRP A 1 84 ? -1.154 -2.655 -3.665 1.00 96.44 84 TRP A N 1
ATOM 625 C CA . TRP A 1 84 ? -2.427 -2.619 -4.389 1.00 96.44 84 TRP A CA 1
ATOM 626 C C . TRP A 1 84 ? -3.388 -1.565 -3.828 1.00 96.44 84 TRP A C 1
ATOM 628 O O . TRP A 1 84 ? -4.029 -0.849 -4.602 1.00 96.44 84 TRP A O 1
ATOM 638 N N . ALA A 1 85 ? -3.464 -1.429 -2.501 1.00 95.75 85 ALA A N 1
ATOM 639 C CA . ALA A 1 85 ? -4.258 -0.391 -1.846 1.00 95.75 85 ALA A CA 1
ATOM 640 C C . ALA A 1 85 ? -3.728 1.018 -2.146 1.00 95.75 85 ALA A C 1
ATOM 642 O O . ALA A 1 85 ? -4.513 1.923 -2.444 1.00 95.75 85 ALA A O 1
ATOM 643 N N . GLY A 1 86 ? -2.405 1.193 -2.152 1.00 95.00 86 GLY A N 1
ATOM 644 C CA . GLY A 1 86 ? -1.787 2.443 -2.575 1.00 95.00 86 GLY A CA 1
ATOM 645 C C . GLY A 1 86 ? -2.114 2.770 -4.025 1.00 95.00 86 GLY A C 1
ATOM 646 O O . GLY A 1 86 ? -2.656 3.835 -4.311 1.00 95.00 86 GLY A O 1
ATOM 647 N N . ALA A 1 87 ? -1.838 1.859 -4.956 1.00 95.31 87 ALA A N 1
ATOM 648 C CA . ALA A 1 87 ? -2.088 2.090 -6.377 1.00 95.31 87 ALA A CA 1
ATOM 649 C C . ALA A 1 87 ? -3.567 2.429 -6.660 1.00 95.31 87 ALA A C 1
ATOM 651 O O . ALA A 1 87 ? -3.864 3.332 -7.450 1.00 95.31 87 ALA A O 1
ATOM 652 N N . TRP A 1 88 ? -4.496 1.790 -5.941 1.00 94.00 88 TRP A N 1
ATOM 653 C CA . TRP A 1 88 ? -5.913 2.150 -5.963 1.00 94.00 88 TRP A CA 1
ATOM 654 C C . TRP A 1 88 ? -6.157 3.608 -5.526 1.00 94.00 88 TRP A C 1
ATOM 656 O O . TRP A 1 88 ? -6.857 4.345 -6.232 1.00 94.00 88 TRP A O 1
ATOM 666 N N . LYS A 1 89 ? -5.551 4.054 -4.409 1.00 91.31 89 LYS A N 1
ATOM 667 C CA . LYS A 1 89 ? -5.642 5.442 -3.905 1.00 91.31 89 LYS A CA 1
ATOM 668 C C . LYS A 1 89 ? -5.092 6.421 -4.944 1.00 91.31 89 LYS A C 1
ATOM 670 O O . LYS A 1 89 ? -5.794 7.355 -5.339 1.00 91.31 89 LYS A O 1
ATOM 675 N N . GLY A 1 90 ? -3.886 6.161 -5.448 1.00 87.81 90 GLY A N 1
ATOM 676 C CA . GLY A 1 90 ? -3.200 6.995 -6.433 1.00 87.81 90 GLY A CA 1
ATOM 677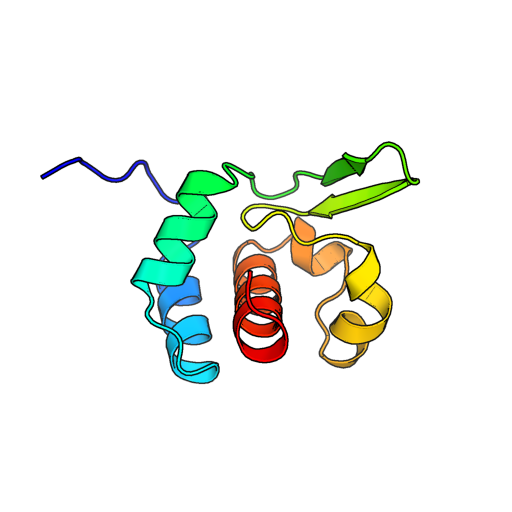 C C . GLY A 1 90 ? -3.999 7.218 -7.712 1.00 87.81 90 GLY A C 1
ATOM 678 O O . GLY A 1 90 ? -4.088 8.344 -8.202 1.00 87.81 90 GLY A O 1
ATOM 679 N N . ARG A 1 91 ? -4.649 6.165 -8.225 1.00 88.81 91 ARG A N 1
ATOM 680 C CA . ARG A 1 91 ? -5.498 6.257 -9.422 1.00 88.81 91 ARG A CA 1
ATOM 681 C C . ARG A 1 91 ? -6.780 7.056 -9.188 1.00 88.81 91 ARG A C 1
ATOM 683 O O . ARG A 1 91 ? -7.276 7.682 -10.121 1.00 88.81 91 ARG A O 1
ATOM 690 N N . ARG A 1 92 ? -7.353 6.996 -7.983 1.00 83.31 92 ARG A N 1
ATOM 691 C CA . ARG A 1 92 ? -8.670 7.579 -7.676 1.00 83.31 92 ARG A CA 1
ATOM 692 C C . ARG A 1 92 ? -8.598 9.014 -7.164 1.00 83.31 92 ARG A C 1
ATOM 694 O O . ARG A 1 92 ? -9.543 9.755 -7.417 1.00 83.31 92 ARG A O 1
ATOM 701 N N . ARG A 1 93 ? -7.558 9.391 -6.411 1.00 70.31 93 ARG A N 1
ATOM 702 C CA . ARG A 1 93 ? -7.548 10.667 -5.669 1.00 70.31 93 ARG A CA 1
ATOM 703 C C . ARG A 1 93 ? -6.257 11.484 -5.739 1.00 70.31 93 ARG A C 1
ATOM 705 O O . ARG A 1 93 ? -6.240 12.562 -5.157 1.00 70.31 93 ARG A O 1
ATOM 712 N N . LYS A 1 94 ? -5.241 11.038 -6.498 1.00 63.88 94 LYS A N 1
ATOM 713 C CA . LYS A 1 94 ? -3.849 11.519 -6.374 1.00 63.88 94 LYS A CA 1
ATOM 714 C C . LYS A 1 94 ? -3.335 11.334 -4.929 1.00 63.88 94 LYS A C 1
ATOM 716 O O . LYS A 1 94 ? -4.107 11.098 -4.003 1.00 63.88 94 LYS A O 1
ATOM 721 N N . TRP A 1 95 ? -2.020 11.247 -4.789 1.00 59.09 95 TRP A N 1
ATOM 722 C CA . TRP A 1 95 ? -1.360 10.812 -3.558 1.00 59.09 95 TRP A CA 1
ATOM 723 C C . TRP A 1 95 ? -1.459 11.840 -2.444 1.00 59.09 95 TRP A C 1
ATOM 725 O O . TRP A 1 95 ? -1.310 13.036 -2.774 1.00 59.09 95 TRP A O 1
#

pLDDT: mean 90.99, std 10.42, range [40.22, 97.38]

Foldseek 3Di:
DDDQPDQLADLVLLVVLCVVLVHDSVVLSVQLVVQVFHALDWDADPVRWTQEGSNRNTPVCQVVCVVVVLHRCCCRHHVSSVSNSNSVCCSPPND

Radius of gyration: 12.45 Å; chains: 1; bounding box: 38×21×32 Å

Secondary structure (DSSP, 8-state):
-PPPPPPSS-HHHHHHHHHHHT--HHHHHHHHHHH---TT-EEEPTTS-EEETTTTEEGGGHHHHGGGT--HHHHHH-HHHHHHHHHHHHHHH--

Sequence (95 aa):
MPVLPPLPVPVACIWQAAGYYRLPPLALVGILGVEGGRPGQAVRNTDGSEDLGPMQINSRWLPLLSRYGLTRAKILGDPCTNVWAGAWKGRRRKW